Protein AF-A0AAN7NPH5-F1 (afdb_monomer_lite)

Sequence (105 aa):
MTSYDSCTISLRVQRRATKLVNGLEHKSYKKRLRELGLFSLEKRRPRGDLIALYNYLKGGCSEVGVGLFSQVTSDRMRGNGLKLRQGRFRLDIRKNFFTERVVRH

Structure (mmCIF, N/CA/C/O backbone):
data_AF-A0AAN7NPH5-F1
#
_entry.id   AF-A0AAN7NPH5-F1
#
loop_
_atom_site.group_PDB
_atom_site.id
_atom_site.type_symbol
_atom_site.label_atom_id
_atom_site.label_alt_id
_atom_site.label_comp_id
_atom_site.label_asym_id
_atom_site.label_entity_id
_atom_site.label_seq_id
_atom_site.pdbx_PDB_ins_code
_atom_site.Cartn_x
_atom_site.Cartn_y
_atom_site.Cartn_z
_atom_site.occupancy
_atom_site.B_iso_or_equiv
_atom_site.auth_seq_id
_atom_site.auth_comp_id
_atom_site.auth_asym_id
_atom_site.auth_atom_id
_atom_site.pdbx_PDB_model_num
ATOM 1 N N . MET A 1 1 ? 0.015 13.213 -11.016 1.00 38.47 1 MET A N 1
ATOM 2 C CA . MET A 1 1 ? -0.469 12.702 -9.710 1.00 38.47 1 MET A CA 1
ATOM 3 C C . MET A 1 1 ? 0.684 11.989 -9.027 1.00 38.47 1 MET A C 1
ATOM 5 O O . MET A 1 1 ? 1.203 11.037 -9.598 1.00 38.47 1 MET A O 1
ATOM 9 N N . THR A 1 2 ? 1.172 12.475 -7.884 1.00 37.84 2 THR A N 1
ATOM 10 C CA . THR A 1 2 ? 2.345 11.851 -7.256 1.00 37.84 2 THR A CA 1
ATOM 11 C C . THR A 1 2 ? 1.938 10.568 -6.528 1.00 37.84 2 THR A C 1
ATOM 13 O O . THR A 1 2 ? 0.841 10.452 -5.983 1.00 37.84 2 THR A O 1
ATOM 16 N N . SER A 1 3 ? 2.812 9.560 -6.515 1.00 41.75 3 SER A N 1
ATOM 17 C CA . SER A 1 3 ? 2.519 8.258 -5.894 1.00 41.75 3 SER A CA 1
ATOM 18 C C . SER A 1 3 ? 2.329 8.336 -4.360 1.00 41.75 3 SER A C 1
ATOM 20 O O . SER A 1 3 ? 1.694 7.450 -3.780 1.00 41.75 3 SER A O 1
ATOM 22 N N . TYR A 1 4 ? 2.781 9.417 -3.705 1.00 42.75 4 TYR A N 1
ATOM 23 C CA . TYR A 1 4 ? 2.487 9.693 -2.291 1.00 42.75 4 TYR A CA 1
ATOM 24 C C . TYR A 1 4 ? 1.006 10.031 -2.046 1.00 42.75 4 TYR A C 1
ATOM 26 O O . TYR A 1 4 ? 0.451 9.615 -1.023 1.00 42.75 4 TYR A O 1
ATOM 34 N N . ASP A 1 5 ? 0.339 10.696 -2.993 1.00 44.72 5 ASP A N 1
ATOM 35 C CA . ASP A 1 5 ? -1.066 11.094 -2.857 1.00 44.72 5 ASP A CA 1
ATOM 36 C C . ASP A 1 5 ? -1.982 9.865 -2.874 1.00 44.72 5 ASP A C 1
ATOM 38 O O . ASP A 1 5 ? -2.827 9.693 -2.001 1.00 44.72 5 ASP A O 1
ATOM 42 N N . SER A 1 6 ? -1.741 8.909 -3.776 1.00 53.88 6 SER A N 1
ATOM 43 C CA . SER A 1 6 ? -2.540 7.669 -3.833 1.00 53.88 6 SER A CA 1
ATOM 44 C C . SER A 1 6 ? -2.423 6.821 -2.555 1.00 53.88 6 SER A C 1
ATOM 46 O O . SER A 1 6 ? -3.403 6.247 -2.070 1.00 53.88 6 SER A O 1
ATOM 48 N N . CYS A 1 7 ? -1.226 6.769 -1.963 1.00 52.50 7 CYS A N 1
ATOM 49 C CA . CYS A 1 7 ? -0.923 5.989 -0.762 1.00 52.50 7 CYS A CA 1
ATOM 50 C C . CYS A 1 7 ? -1.604 6.551 0.502 1.00 52.50 7 CYS A C 1
ATOM 52 O O . CYS A 1 7 ? -2.117 5.791 1.336 1.00 52.50 7 CYS A O 1
ATOM 54 N N . THR A 1 8 ? -1.629 7.880 0.631 1.00 58.47 8 THR A N 1
ATOM 55 C CA . THR A 1 8 ? -2.258 8.589 1.755 1.00 58.47 8 THR A CA 1
ATOM 56 C C . THR A 1 8 ? -3.780 8.629 1.627 1.00 58.47 8 THR A C 1
ATOM 58 O O . THR A 1 8 ? -4.477 8.429 2.629 1.00 58.47 8 THR A O 1
ATOM 61 N N . ILE A 1 9 ? -4.304 8.783 0.405 1.00 62.28 9 ILE A N 1
ATOM 62 C CA . ILE A 1 9 ? -5.741 8.735 0.112 1.00 62.28 9 ILE A CA 1
ATOM 63 C C . ILE A 1 9 ? -6.314 7.370 0.504 1.00 62.28 9 ILE A C 1
ATOM 65 O O . ILE A 1 9 ? -7.267 7.314 1.278 1.00 62.28 9 ILE A O 1
ATOM 69 N N . SER A 1 10 ? -5.690 6.264 0.086 1.00 72.94 10 SER A N 1
ATOM 70 C CA . SER A 1 10 ? -6.186 4.914 0.398 1.00 72.94 10 SER A CA 1
ATOM 71 C C . SER A 1 10 ? -6.242 4.621 1.910 1.00 72.94 10 SER A C 1
ATOM 73 O O . SER A 1 10 ? -7.248 4.113 2.410 1.00 72.94 10 SER A O 1
ATOM 75 N N . LEU A 1 11 ? -5.213 5.020 2.675 1.00 80.50 11 LEU A N 1
ATOM 76 C CA . LEU A 1 11 ? -5.201 4.892 4.143 1.00 80.50 11 LEU A CA 1
ATOM 77 C C . LEU A 1 11 ? -6.312 5.705 4.809 1.00 80.50 11 LEU A C 1
ATOM 79 O O . LEU A 1 11 ? -6.983 5.218 5.723 1.00 80.50 11 LEU A O 1
ATOM 83 N N . ARG A 1 12 ? -6.488 6.956 4.377 1.00 84.50 12 ARG A N 1
ATOM 84 C CA . ARG A 1 12 ? -7.483 7.871 4.942 1.00 84.50 12 ARG A CA 1
ATOM 85 C C . ARG A 1 12 ? -8.900 7.397 4.628 1.00 84.50 12 ARG A C 1
ATOM 87 O O . ARG A 1 12 ? -9.742 7.397 5.524 1.00 84.50 12 ARG A O 1
ATOM 94 N N . VAL A 1 13 ? -9.137 6.942 3.398 1.00 87.12 13 VAL A N 1
ATOM 95 C CA . VAL A 1 13 ? -10.417 6.381 2.951 1.00 87.12 13 VAL A CA 1
ATOM 96 C C . VAL A 1 13 ? -10.747 5.114 3.734 1.00 87.12 13 VAL A C 1
ATOM 98 O O . VAL A 1 13 ? -11.816 5.047 4.334 1.00 87.12 13 VAL A O 1
ATOM 101 N N . GLN A 1 14 ? -9.818 4.157 3.847 1.00 88.88 14 GLN A N 1
ATOM 102 C CA . GLN A 1 14 ? -10.070 2.923 4.598 1.00 88.88 14 GLN A CA 1
ATOM 103 C C . GLN A 1 14 ? -10.356 3.202 6.081 1.00 88.88 14 GLN A C 1
ATOM 105 O O . GLN A 1 14 ? -11.282 2.632 6.660 1.00 88.88 14 GLN A O 1
ATOM 110 N N . ARG A 1 15 ? -9.594 4.102 6.715 1.00 89.38 15 ARG A N 1
ATOM 111 C CA . ARG A 1 15 ? -9.807 4.481 8.122 1.00 89.38 15 ARG A CA 1
ATOM 112 C C . ARG A 1 15 ? -11.149 5.161 8.365 1.00 89.38 15 ARG A C 1
ATOM 114 O O . ARG A 1 15 ? -11.726 4.932 9.426 1.00 89.38 15 ARG A O 1
ATOM 121 N N . ARG A 1 16 ? -11.611 5.993 7.428 1.00 90.12 16 ARG A N 1
ATOM 122 C CA . ARG A 1 16 ? -12.923 6.652 7.489 1.00 90.12 16 ARG A CA 1
ATOM 123 C C . ARG A 1 16 ? -14.049 5.649 7.266 1.00 90.12 16 ARG A C 1
ATOM 125 O O . ARG A 1 16 ? -14.901 5.532 8.133 1.00 90.12 16 ARG A O 1
ATOM 132 N N . ALA A 1 17 ? -13.988 4.859 6.195 1.00 89.81 17 ALA A N 1
ATOM 133 C CA . ALA A 1 17 ? -15.005 3.858 5.874 1.00 89.81 17 ALA A CA 1
ATOM 134 C C . ALA A 1 17 ? -15.204 2.854 7.021 1.00 89.81 17 ALA A C 1
ATOM 136 O O . ALA A 1 17 ? -16.316 2.642 7.482 1.00 89.81 17 ALA A O 1
ATOM 137 N N . THR A 1 18 ? -14.110 2.318 7.573 1.00 92.50 18 THR A N 1
ATOM 138 C CA . THR A 1 18 ? -14.175 1.395 8.723 1.00 92.50 18 THR A CA 1
ATOM 139 C C . THR A 1 18 ? -14.616 2.059 10.028 1.00 92.50 18 THR A C 1
ATOM 141 O O . THR A 1 18 ? -14.908 1.351 10.983 1.00 92.50 18 THR A O 1
ATOM 144 N N . LYS A 1 19 ? -14.601 3.397 10.127 1.00 92.38 19 LYS A N 1
ATOM 145 C CA . LYS A 1 19 ? -15.104 4.120 11.307 1.00 92.38 19 LYS A CA 1
ATOM 146 C C . LYS A 1 19 ? -16.623 4.272 11.261 1.00 92.38 19 LYS A C 1
ATOM 148 O O . LYS A 1 19 ? -17.226 4.290 12.315 1.00 92.38 19 LYS A O 1
ATOM 153 N N . LEU A 1 20 ? -17.206 4.357 10.066 1.00 91.94 20 LEU A N 1
ATOM 154 C CA . LEU A 1 20 ? -18.646 4.552 9.858 1.00 91.94 20 LEU A CA 1
ATOM 155 C C . LEU A 1 20 ? -19.478 3.278 10.064 1.00 91.94 20 LEU A C 1
ATOM 157 O O . LEU A 1 20 ? -20.697 3.323 9.970 1.00 91.94 20 LEU A O 1
ATOM 161 N N . VAL A 1 21 ? -18.839 2.133 10.304 1.00 91.12 21 VAL A N 1
ATOM 162 C CA . VAL A 1 21 ? -19.556 0.893 10.602 1.00 91.12 21 VAL A CA 1
ATOM 163 C C . VAL A 1 21 ? -20.035 0.942 12.054 1.00 91.12 21 VAL A C 1
ATOM 165 O O . VAL A 1 21 ? -19.216 1.047 12.973 1.00 91.12 21 VAL A O 1
ATOM 168 N N . ASN A 1 22 ? -21.350 0.838 12.250 1.00 90.62 22 ASN A N 1
ATOM 169 C CA . ASN A 1 22 ? -21.987 0.864 13.568 1.00 90.62 22 ASN A CA 1
ATOM 170 C C . ASN A 1 22 ? -21.324 -0.138 14.531 1.00 90.62 22 ASN A C 1
ATOM 172 O O . ASN A 1 22 ? -21.034 -1.278 14.170 1.00 90.62 22 ASN A O 1
ATOM 176 N N . GLY A 1 23 ? -21.049 0.299 15.764 1.00 89.25 23 GLY A N 1
ATOM 177 C CA . GLY A 1 23 ? -20.391 -0.521 16.792 1.00 89.25 23 GLY A CA 1
ATOM 178 C C . GLY A 1 23 ? -18.860 -0.618 16.679 1.00 89.25 23 GLY A C 1
ATOM 179 O O . GLY A 1 23 ? -18.217 -1.204 17.556 1.00 89.25 23 GLY A O 1
ATOM 180 N N . LEU A 1 24 ? -18.248 -0.026 15.645 1.00 91.50 24 LEU A N 1
ATOM 181 C CA . LEU A 1 24 ? -16.791 -0.016 15.436 1.00 91.50 24 LEU A CA 1
ATOM 182 C C . LEU A 1 24 ? -16.131 1.354 15.662 1.00 91.50 24 LEU A C 1
ATOM 184 O O . LEU A 1 24 ? -14.901 1.437 15.687 1.00 91.50 24 LEU A O 1
ATOM 188 N N . GLU A 1 25 ? -16.914 2.412 15.868 1.00 89.25 25 GLU A N 1
ATOM 189 C CA . GLU A 1 25 ? -16.470 3.815 15.912 1.00 89.25 25 GLU A CA 1
ATOM 190 C C . GLU A 1 25 ? -15.316 4.087 16.888 1.00 89.25 25 GLU A C 1
ATOM 192 O O . GLU A 1 25 ? -14.336 4.753 16.533 1.00 89.25 25 GLU A O 1
ATOM 197 N N . HIS A 1 26 ? -15.415 3.534 18.100 1.00 90.94 26 HIS A N 1
ATOM 198 C CA . HIS A 1 26 ? -14.453 3.736 19.189 1.00 90.94 26 HIS A CA 1
ATOM 199 C C . HIS A 1 26 ? -13.310 2.715 19.193 1.00 90.94 26 HIS A C 1
ATOM 201 O O . HIS A 1 26 ? -12.388 2.801 20.004 1.00 90.94 26 HIS A O 1
ATOM 207 N N . LYS A 1 27 ? -13.332 1.729 18.289 1.00 92.69 27 LYS A N 1
ATOM 208 C CA . LYS A 1 27 ? -12.308 0.684 18.250 1.00 92.69 27 LYS A CA 1
ATOM 209 C C . LYS A 1 27 ? -11.059 1.174 17.523 1.00 92.69 27 LYS A C 1
ATOM 211 O O . LYS A 1 27 ? -11.104 1.916 16.532 1.00 92.69 27 LYS A O 1
ATOM 216 N N . SER A 1 28 ? -9.905 0.688 17.979 1.00 92.38 28 SER A N 1
ATOM 217 C CA . SER A 1 28 ? -8.641 0.932 17.289 1.00 92.38 28 SER A CA 1
ATOM 218 C C . SER A 1 28 ? -8.707 0.405 15.852 1.00 92.38 28 SER A C 1
ATOM 220 O O . SER A 1 28 ? -9.367 -0.592 15.559 1.00 92.38 28 SER A O 1
AT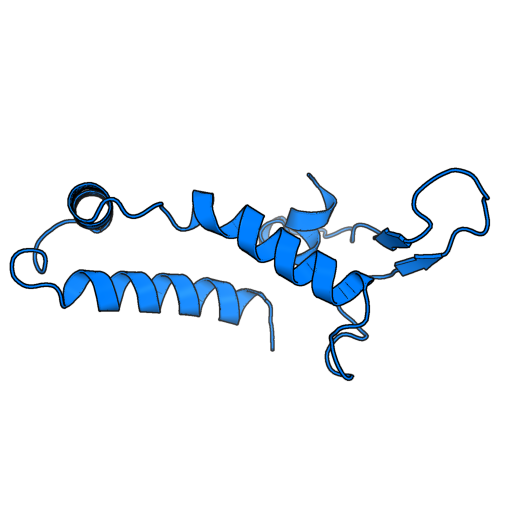OM 222 N N . TYR A 1 29 ? -8.002 1.066 14.935 1.00 89.19 29 TYR A N 1
ATOM 223 C CA . TYR A 1 29 ? -8.024 0.702 13.517 1.00 89.19 29 TYR A CA 1
ATOM 224 C C . TYR A 1 29 ? -7.660 -0.772 13.265 1.00 89.19 29 TYR A C 1
ATOM 226 O O . TYR A 1 29 ? -8.313 -1.445 12.473 1.00 89.19 29 TYR A O 1
ATOM 234 N N . LYS A 1 30 ? -6.662 -1.301 13.989 1.00 90.12 30 LYS A N 1
ATOM 235 C CA . LYS A 1 30 ? -6.273 -2.718 13.903 1.00 90.12 30 LYS A CA 1
ATOM 236 C C . LYS A 1 30 ? -7.401 -3.654 14.357 1.00 90.12 30 LYS A C 1
ATOM 238 O O . LYS A 1 30 ? -7.636 -4.665 13.703 1.00 90.12 30 LYS A O 1
ATOM 243 N N . LYS A 1 31 ? -8.115 -3.311 15.438 1.00 92.69 31 LYS A N 1
ATOM 244 C CA . LYS A 1 31 ? -9.242 -4.111 15.945 1.00 92.69 31 LYS A CA 1
ATOM 245 C C . LYS A 1 31 ? -10.417 -4.100 14.966 1.00 92.69 31 LYS A C 1
ATOM 247 O O . LYS A 1 31 ? -10.955 -5.161 14.675 1.00 92.69 31 LYS A O 1
ATOM 252 N N . ARG A 1 32 ? -10.720 -2.941 14.367 1.00 93.75 32 ARG A N 1
ATOM 253 C CA . ARG A 1 32 ? -11.723 -2.820 13.295 1.00 93.75 32 ARG A CA 1
ATOM 254 C C . ARG A 1 32 ? -11.401 -3.699 12.091 1.00 93.75 32 ARG A C 1
ATOM 256 O O . ARG A 1 32 ? -12.274 -4.396 11.596 1.00 93.75 32 ARG A O 1
ATOM 263 N N . LEU A 1 33 ? -10.147 -3.696 11.634 1.00 92.06 33 LEU A N 1
ATOM 264 C CA . LEU A 1 33 ? -9.723 -4.553 10.524 1.00 92.06 33 LEU A CA 1
ATOM 265 C C . LEU A 1 33 ? -9.911 -6.041 10.840 1.00 92.06 33 LEU A C 1
ATOM 267 O O . LEU A 1 33 ? -10.370 -6.780 9.977 1.00 92.06 33 LEU A O 1
ATOM 271 N N . ARG A 1 34 ? -9.589 -6.470 12.068 1.00 92.38 34 ARG A N 1
ATOM 272 C CA . ARG A 1 34 ? -9.753 -7.867 12.494 1.00 92.38 34 ARG A CA 1
ATOM 273 C C . ARG A 1 34 ? -11.221 -8.285 12.537 1.00 92.38 34 ARG A C 1
ATOM 275 O O . ARG A 1 34 ? -11.546 -9.351 12.036 1.00 92.38 34 ARG A O 1
ATOM 282 N N . GLU A 1 35 ? -12.085 -7.454 13.113 1.00 93.00 35 GLU A N 1
ATOM 283 C CA . GLU A 1 35 ? -13.521 -7.746 13.217 1.00 93.00 35 GLU A CA 1
ATOM 284 C C . GLU A 1 35 ? -14.225 -7.733 11.854 1.00 93.00 35 GLU A C 1
ATOM 286 O O . GLU A 1 35 ? -15.115 -8.539 11.625 1.00 93.00 35 GLU A O 1
ATOM 291 N N . LEU A 1 36 ? -13.779 -6.884 10.923 1.00 91.25 36 LEU A N 1
ATOM 292 C CA . LEU A 1 36 ? -14.299 -6.848 9.552 1.00 91.25 36 LEU A CA 1
ATOM 293 C C . LEU A 1 36 ? -13.659 -7.894 8.617 1.00 91.25 36 LEU A C 1
ATOM 295 O O . LEU A 1 36 ? -13.963 -7.900 7.428 1.00 91.25 36 LEU A O 1
ATOM 299 N N . GLY A 1 37 ? -12.717 -8.720 9.091 1.00 91.56 37 GLY A N 1
ATOM 300 C CA . GLY A 1 37 ? -11.983 -9.666 8.234 1.00 91.56 37 GLY A CA 1
ATOM 301 C C . GLY A 1 37 ? -11.152 -8.989 7.131 1.00 91.56 37 GLY A C 1
ATOM 302 O O . GLY A 1 37 ? -10.842 -9.583 6.100 1.00 91.56 37 GLY A O 1
ATOM 303 N N . LEU A 1 38 ? -10.794 -7.718 7.317 1.00 89.44 38 LEU A N 1
ATOM 304 C CA . LEU A 1 38 ? -10.146 -6.880 6.318 1.00 89.44 38 LEU A CA 1
ATOM 305 C C . LEU A 1 38 ? -8.619 -6.945 6.443 1.00 89.44 38 LEU A C 1
ATOM 307 O O . LEU A 1 38 ? -8.043 -6.640 7.485 1.00 89.44 38 LEU A O 1
ATOM 311 N N . PHE A 1 39 ? -7.926 -7.207 5.331 1.00 86.75 39 PHE A N 1
ATOM 312 C CA . PHE A 1 39 ? -6.462 -7.111 5.287 1.00 86.75 39 PHE A CA 1
ATOM 313 C C . PHE A 1 39 ? -5.960 -5.692 5.579 1.00 86.75 39 PHE A C 1
ATOM 315 O O . PHE A 1 39 ? -6.578 -4.706 5.160 1.00 86.75 39 PHE A O 1
ATOM 322 N N . SER A 1 40 ? -4.797 -5.583 6.222 1.00 85.50 40 SER A N 1
ATOM 323 C CA . SER A 1 40 ? -4.090 -4.308 6.331 1.00 85.50 40 SER A CA 1
ATOM 324 C C . SER A 1 40 ? -3.673 -3.801 4.950 1.00 85.50 40 SER A C 1
ATOM 326 O O . SER A 1 40 ? -3.509 -4.571 3.998 1.00 85.50 40 SER A O 1
ATOM 328 N N . LEU A 1 41 ? -3.480 -2.489 4.835 1.00 81.94 41 LEU A N 1
ATOM 329 C CA . LEU A 1 41 ? -3.006 -1.895 3.587 1.00 81.94 41 LEU A CA 1
ATOM 330 C C . LEU A 1 41 ? -1.629 -2.406 3.183 1.00 81.94 41 LEU A C 1
ATOM 332 O O . LEU A 1 41 ? -1.410 -2.629 2.002 1.00 81.94 41 LEU A O 1
ATOM 336 N N . GLU A 1 42 ? -0.743 -2.671 4.138 1.00 82.06 42 GLU A N 1
ATOM 337 C CA . GLU A 1 42 ? 0.566 -3.284 3.877 1.00 82.06 42 GLU A CA 1
ATOM 338 C C . GLU A 1 42 ? 0.449 -4.612 3.126 1.00 82.06 42 GLU A C 1
ATOM 340 O O . GLU A 1 42 ? 1.227 -4.854 2.214 1.00 82.06 42 GLU A O 1
ATOM 345 N N . LYS A 1 43 ? -0.565 -5.432 3.432 1.00 83.69 43 LYS A N 1
ATOM 346 C CA . LYS A 1 43 ? -0.796 -6.704 2.734 1.00 83.69 43 LYS A CA 1
ATOM 347 C C . LYS A 1 43 ? -1.470 -6.536 1.370 1.00 83.69 43 LYS A C 1
ATOM 349 O O . LYS A 1 43 ? -1.212 -7.317 0.463 1.00 83.69 43 LYS A O 1
ATOM 354 N N . ARG A 1 44 ? -2.341 -5.533 1.202 1.00 83.50 44 ARG A N 1
ATOM 355 C CA . ARG A 1 44 ? -3.046 -5.289 -0.077 1.00 83.50 44 ARG A CA 1
ATOM 356 C C . ARG A 1 44 ? -2.194 -4.546 -1.102 1.00 83.50 44 ARG A C 1
ATOM 358 O O . ARG A 1 44 ? -2.393 -4.721 -2.301 1.00 83.50 44 ARG A O 1
ATOM 365 N N . ARG A 1 45 ? -1.280 -3.697 -0.630 1.00 81.31 45 ARG A N 1
ATOM 366 C CA . ARG A 1 45 ? -0.468 -2.800 -1.459 1.00 81.31 45 ARG A CA 1
ATOM 367 C C . ARG A 1 45 ? 0.372 -3.531 -2.504 1.00 81.31 45 ARG A C 1
ATOM 369 O O . ARG A 1 45 ? 0.221 -3.153 -3.656 1.00 81.31 45 ARG A O 1
ATOM 376 N N . PRO A 1 46 ? 1.142 -4.588 -2.178 1.00 82.12 46 PRO A N 1
ATOM 377 C CA . PRO A 1 46 ? 1.951 -5.291 -3.173 1.00 82.12 46 PRO A CA 1
ATOM 378 C C . PRO A 1 46 ? 1.124 -5.779 -4.362 1.00 82.12 46 PRO A C 1
ATOM 380 O O . PRO A 1 46 ? 1.521 -5.606 -5.506 1.00 82.12 46 PRO A O 1
ATOM 383 N N . ARG A 1 47 ? -0.082 -6.304 -4.110 1.00 84.69 47 ARG A N 1
ATOM 384 C CA . ARG A 1 47 ? -0.989 -6.736 -5.179 1.00 84.69 47 ARG A CA 1
ATOM 385 C C . ARG A 1 47 ? -1.447 -5.569 -6.057 1.00 84.69 47 ARG A C 1
ATOM 387 O O . ARG A 1 47 ? -1.446 -5.699 -7.274 1.00 84.69 47 ARG A O 1
ATOM 394 N N . GLY A 1 48 ? -1.842 -4.446 -5.454 1.00 83.25 48 GLY A N 1
ATOM 395 C CA . GLY A 1 48 ? -2.230 -3.245 -6.202 1.00 83.25 48 GLY A CA 1
ATOM 396 C C . GLY A 1 48 ? -1.070 -2.659 -7.007 1.00 83.25 48 GLY A C 1
ATOM 397 O O . GLY A 1 48 ? -1.254 -2.275 -8.159 1.00 83.25 48 GLY A O 1
ATOM 398 N N . ASP A 1 49 ? 0.127 -2.668 -6.422 1.00 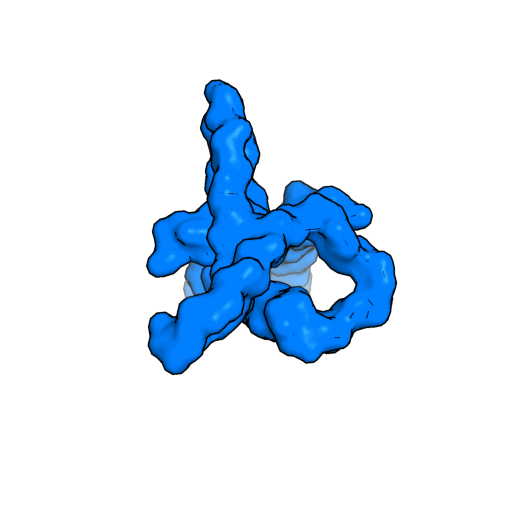81.75 49 ASP A N 1
ATOM 399 C CA . ASP A 1 49 ? 1.347 -2.221 -7.076 1.00 81.75 49 ASP A CA 1
ATOM 400 C C . ASP A 1 49 ? 1.655 -3.126 -8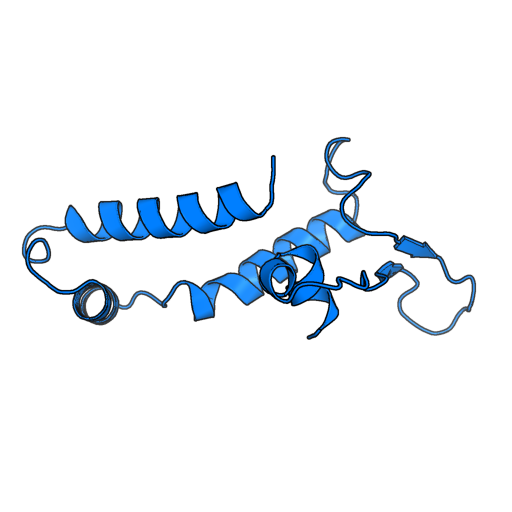.302 1.00 81.75 49 ASP A C 1
ATOM 402 O O . ASP A 1 49 ? 1.875 -2.641 -9.410 1.00 81.75 49 ASP A O 1
ATOM 406 N N . LEU A 1 50 ? 1.557 -4.451 -8.171 1.00 81.12 50 LEU A N 1
ATOM 407 C CA . LEU A 1 50 ? 1.760 -5.374 -9.297 1.00 81.12 50 LEU A CA 1
ATOM 408 C C . LEU A 1 50 ? 0.727 -5.200 -10.424 1.00 81.12 50 LEU A C 1
ATOM 410 O O . LEU A 1 50 ? 1.091 -5.259 -11.596 1.00 81.12 50 LEU A O 1
ATOM 414 N N . ILE A 1 51 ? -0.546 -4.948 -10.097 1.00 83.19 51 ILE A N 1
ATOM 415 C CA . ILE A 1 51 ? -1.590 -4.680 -11.103 1.00 83.19 51 ILE A CA 1
ATOM 416 C C . ILE A 1 51 ? -1.289 -3.379 -11.854 1.00 83.19 51 ILE A C 1
ATOM 418 O O . ILE A 1 51 ? -1.355 -3.340 -13.082 1.00 83.19 51 ILE A O 1
ATOM 422 N N . ALA A 1 52 ? -0.914 -2.321 -11.129 1.00 78.62 52 ALA A N 1
ATOM 423 C CA . ALA A 1 52 ? -0.532 -1.051 -11.735 1.00 78.62 52 ALA A CA 1
ATOM 424 C C . ALA A 1 52 ? 0.699 -1.205 -12.645 1.00 78.62 52 ALA A C 1
ATOM 426 O O . ALA A 1 52 ? 0.729 -0.636 -13.737 1.00 78.62 52 ALA A O 1
ATOM 427 N N . LEU A 1 53 ? 1.680 -2.018 -12.239 1.00 78.31 53 LEU A N 1
ATOM 428 C CA . LEU A 1 53 ? 2.840 -2.336 -13.068 1.00 78.31 53 LEU A CA 1
ATOM 429 C C . LEU A 1 53 ? 2.451 -3.104 -14.333 1.00 78.31 53 LEU A C 1
ATOM 431 O O . LEU A 1 53 ? 2.931 -2.784 -15.416 1.00 78.31 53 LEU A O 1
ATOM 435 N N . TYR A 1 54 ? 1.605 -4.124 -14.205 1.00 77.94 54 TYR A N 1
ATOM 436 C CA . TYR A 1 54 ? 1.153 -4.915 -15.345 1.00 77.94 54 TYR A CA 1
ATOM 437 C C . TYR A 1 54 ? 0.449 -4.033 -16.382 1.00 77.94 54 TYR A C 1
ATOM 439 O O . TYR A 1 54 ? 0.781 -4.091 -17.565 1.00 77.94 54 TYR A O 1
ATOM 447 N N . ASN A 1 55 ? -0.445 -3.152 -15.926 1.00 76.94 55 ASN A N 1
ATOM 448 C CA . ASN A 1 55 ? -1.131 -2.188 -16.784 1.00 76.94 55 ASN A CA 1
ATOM 449 C C . ASN A 1 55 ? -0.150 -1.222 -17.468 1.00 76.94 55 ASN A C 1
ATOM 451 O O . ASN A 1 55 ? -0.323 -0.915 -18.646 1.00 76.94 55 ASN A O 1
ATOM 455 N N . TYR A 1 56 ? 0.896 -0.785 -16.755 1.00 72.12 56 TYR A N 1
ATOM 456 C CA . TYR A 1 56 ? 1.966 0.046 -17.312 1.00 72.12 56 TYR A CA 1
ATOM 457 C C . TYR A 1 56 ? 2.752 -0.687 -18.408 1.00 72.12 56 TYR A C 1
ATOM 459 O O . TYR A 1 56 ? 2.900 -0.178 -19.514 1.00 72.12 56 TYR A O 1
ATOM 467 N N . LEU A 1 57 ? 3.213 -1.908 -18.129 1.00 73.06 57 LEU A N 1
ATOM 468 C CA . LEU A 1 57 ? 4.030 -2.699 -19.054 1.00 73.06 57 LEU A CA 1
ATOM 469 C C . LEU A 1 57 ? 3.263 -3.164 -20.294 1.00 73.06 57 LEU A C 1
ATOM 471 O O . LEU A 1 57 ? 3.855 -3.325 -21.357 1.00 73.06 57 LEU A O 1
ATOM 475 N N . LYS A 1 58 ? 1.960 -3.416 -20.161 1.00 73.75 58 LYS A N 1
ATOM 476 C CA . LYS A 1 58 ? 1.106 -3.864 -21.266 1.00 73.75 58 LYS A CA 1
ATOM 477 C C . LYS A 1 58 ? 0.477 -2.720 -22.063 1.00 73.75 58 LYS A C 1
ATOM 479 O O . LYS A 1 58 ? -0.282 -3.000 -22.981 1.00 73.75 58 LYS A O 1
ATOM 484 N N . GLY A 1 59 ? 0.806 -1.462 -21.755 1.00 65.06 59 GLY A N 1
ATOM 485 C CA . GLY A 1 59 ? 0.338 -0.304 -22.522 1.00 65.06 59 GLY A CA 1
ATOM 486 C C . GLY A 1 59 ? -1.132 0.061 -22.289 1.00 65.06 59 GLY A C 1
ATOM 487 O O . GLY A 1 59 ? -1.700 0.821 -23.061 1.00 65.06 59 GLY A O 1
ATOM 488 N N . GLY A 1 60 ? -1.759 -0.430 -21.215 1.00 59.69 60 GLY A N 1
ATOM 489 C CA . GLY A 1 60 ? -3.156 -0.124 -20.874 1.00 59.69 60 GLY A CA 1
ATOM 490 C C . GLY A 1 60 ? -3.374 1.276 -20.282 1.00 59.69 60 GLY A C 1
ATOM 491 O O . GLY A 1 60 ? -4.439 1.546 -19.735 1.00 59.69 60 GLY A O 1
ATOM 492 N N . CYS A 1 61 ? -2.366 2.151 -20.324 1.00 53.59 61 CYS A N 1
ATOM 493 C CA . CYS A 1 61 ? -2.432 3.512 -19.808 1.00 53.59 61 CYS A CA 1
ATOM 494 C C . CYS A 1 61 ? -2.279 4.483 -20.980 1.00 53.59 61 CYS A C 1
ATOM 496 O O . CYS A 1 61 ? -1.174 4.691 -21.476 1.00 53.59 61 CYS A O 1
ATOM 498 N N . SER A 1 62 ? -3.395 5.062 -21.421 1.00 54.81 62 SER A N 1
ATOM 499 C CA . SER A 1 62 ? -3.404 6.174 -22.366 1.00 54.81 62 SER A CA 1
ATOM 500 C C . SER A 1 62 ? -2.653 7.360 -21.745 1.00 54.81 62 SER A C 1
ATOM 502 O O . SER A 1 62 ? -3.125 7.983 -20.797 1.00 54.81 62 SER A O 1
ATOM 504 N N . GLU A 1 63 ? -1.442 7.608 -22.243 1.00 51.31 63 GLU A N 1
ATOM 505 C CA . GLU A 1 63 ? -0.702 8.884 -22.238 1.00 51.31 63 GLU A CA 1
ATOM 506 C C . GLU A 1 63 ? -0.237 9.505 -20.899 1.00 51.31 63 GLU A C 1
ATOM 508 O O . GLU A 1 63 ? 0.688 10.312 -20.911 1.00 51.31 63 GLU A O 1
ATOM 513 N N . VAL A 1 64 ? -0.732 9.107 -19.721 1.00 49.31 64 VAL A N 1
ATOM 514 C CA . VAL A 1 64 ? -0.359 9.779 -18.444 1.00 49.31 64 VAL A CA 1
ATOM 515 C C . VAL A 1 64 ? 0.917 9.200 -17.786 1.00 49.31 64 VAL A C 1
ATOM 517 O O . VAL A 1 64 ? 1.448 9.750 -16.819 1.00 49.31 64 VAL A O 1
ATOM 520 N N . GLY A 1 65 ? 1.445 8.083 -18.296 1.00 51.16 65 GLY A N 1
ATOM 521 C CA . GLY A 1 65 ? 2.473 7.274 -17.623 1.00 51.16 65 GLY A CA 1
ATOM 522 C C . GLY A 1 65 ? 3.935 7.500 -18.031 1.00 51.16 65 GLY A C 1
ATOM 523 O O . GLY A 1 65 ? 4.808 6.862 -17.450 1.00 51.16 65 GLY A O 1
ATOM 524 N N . VAL A 1 66 ? 4.231 8.379 -18.992 1.00 48.62 66 VAL A N 1
ATOM 525 C CA . VAL A 1 66 ? 5.511 8.398 -19.744 1.00 48.62 66 VAL A CA 1
ATOM 526 C C . VAL A 1 66 ? 6.775 8.699 -18.897 1.00 48.62 66 VAL 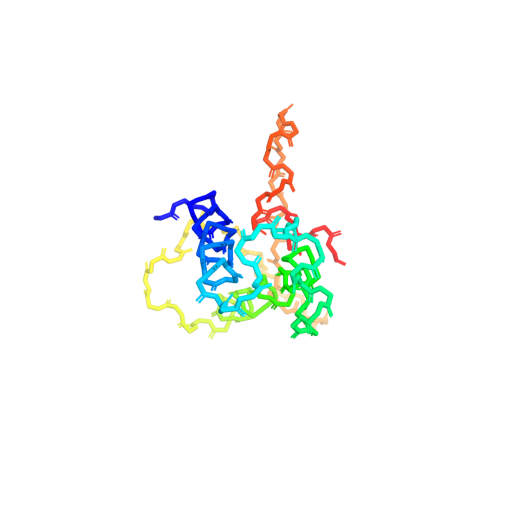A C 1
ATOM 528 O O . VAL A 1 66 ? 7.891 8.560 -19.381 1.00 48.62 66 VAL A O 1
ATOM 531 N N . GLY A 1 67 ? 6.658 9.037 -17.606 1.00 58.56 67 GLY A N 1
ATOM 532 C CA . GLY A 1 67 ? 7.802 9.426 -16.760 1.00 58.56 67 GLY A CA 1
ATOM 533 C C . GLY A 1 67 ? 8.068 8.593 -15.499 1.00 58.56 67 GLY A C 1
ATOM 534 O O . GLY A 1 67 ? 8.953 8.960 -14.728 1.00 58.56 67 GLY A O 1
ATOM 535 N N . LEU A 1 68 ? 7.307 7.527 -15.218 1.00 61.91 68 LEU A N 1
ATOM 536 C CA . LEU A 1 68 ? 7.413 6.809 -13.930 1.00 61.91 68 LEU A CA 1
ATOM 537 C C . LEU A 1 68 ? 8.525 5.754 -13.892 1.00 61.91 68 LEU A C 1
ATOM 539 O O . LEU A 1 68 ? 9.139 5.562 -12.841 1.00 61.91 68 LEU A O 1
ATOM 543 N N . PHE A 1 69 ? 8.811 5.096 -15.015 1.00 61.66 69 PHE A N 1
ATOM 544 C CA . PHE A 1 69 ? 9.883 4.109 -15.109 1.00 61.66 69 PHE A CA 1
ATOM 545 C C . PHE A 1 69 ? 10.661 4.250 -16.414 1.00 61.66 69 PHE A C 1
ATOM 547 O O . PHE A 1 69 ? 10.068 4.410 -17.477 1.00 61.66 69 PHE A O 1
ATOM 554 N N . SER A 1 70 ? 11.985 4.080 -16.355 1.00 63.72 70 SER A N 1
ATOM 555 C CA . SER A 1 70 ? 12.772 3.844 -17.568 1.00 63.72 70 SER A CA 1
ATOM 556 C C . SER A 1 70 ? 12.652 2.372 -17.951 1.00 63.72 70 SER A C 1
ATOM 558 O O . SER A 1 70 ? 13.156 1.478 -17.262 1.00 63.72 70 SER A O 1
ATOM 560 N N . GLN A 1 71 ? 11.928 2.126 -19.037 1.00 64.62 71 GLN A N 1
ATOM 561 C CA . GLN A 1 71 ? 11.851 0.815 -19.656 1.00 64.62 71 GLN A CA 1
ATOM 562 C C . GLN A 1 71 ? 13.168 0.537 -20.380 1.00 64.62 71 GLN A C 1
ATOM 564 O O . GLN A 1 71 ? 13.637 1.340 -21.182 1.00 64.62 71 GLN A O 1
ATOM 569 N N . VAL A 1 72 ? 13.776 -0.606 -20.087 1.00 62.31 72 VAL A N 1
ATOM 570 C CA . VAL A 1 72 ? 14.878 -1.151 -20.875 1.00 62.31 72 VAL A CA 1
ATOM 571 C C . VAL A 1 72 ? 14.271 -2.177 -21.812 1.00 62.31 72 VAL A C 1
ATOM 573 O O . VAL A 1 72 ? 13.871 -3.256 -21.374 1.00 62.31 72 VAL A O 1
ATOM 576 N N . THR A 1 73 ? 14.203 -1.835 -23.092 1.00 59.22 73 THR A N 1
ATOM 577 C CA . THR A 1 73 ? 14.018 -2.797 -24.173 1.00 59.22 73 THR A CA 1
ATOM 578 C C . THR A 1 73 ? 15.386 -3.421 -24.440 1.00 59.22 73 THR A C 1
ATOM 580 O O . THR A 1 73 ? 16.315 -2.757 -24.891 1.00 59.22 73 THR A O 1
ATOM 583 N N . SER A 1 74 ? 15.578 -4.684 -24.058 1.00 61.12 74 SER A N 1
ATOM 584 C CA . SER A 1 74 ? 16.781 -5.419 -24.461 1.00 61.12 74 SER A CA 1
ATOM 585 C C . SER A 1 74 ? 16.431 -6.328 -25.623 1.00 61.12 74 SER A C 1
ATOM 587 O O . SER A 1 74 ? 15.586 -7.203 -25.456 1.00 61.12 74 SER A O 1
ATOM 589 N N . ASP A 1 75 ? 17.142 -6.194 -26.737 1.00 59.19 75 ASP A N 1
ATOM 590 C CA . ASP A 1 75 ? 16.966 -6.997 -27.960 1.00 59.19 75 ASP A CA 1
ATOM 591 C C . ASP A 1 75 ? 17.446 -8.462 -27.815 1.00 59.19 75 ASP A C 1
ATOM 593 O O . ASP A 1 75 ? 17.581 -9.220 -28.771 1.00 59.19 75 ASP A O 1
ATOM 597 N N . ARG A 1 76 ? 17.767 -8.894 -26.586 1.00 58.69 76 ARG A N 1
ATOM 598 C CA . ARG A 1 76 ? 18.246 -10.251 -26.308 1.00 58.69 76 ARG A CA 1
ATOM 599 C C . ARG A 1 76 ? 17.068 -11.218 -26.233 1.00 58.69 76 ARG A C 1
ATOM 601 O O . ARG A 1 76 ? 16.322 -11.230 -25.259 1.00 58.69 76 ARG A O 1
ATOM 608 N N . MET A 1 77 ? 16.993 -12.090 -27.234 1.00 53.12 77 MET A N 1
ATOM 609 C CA . MET A 1 77 ? 15.942 -13.077 -27.527 1.00 53.12 77 MET A CA 1
ATOM 610 C C . MET A 1 77 ? 15.673 -14.171 -26.466 1.00 53.12 77 MET A C 1
ATOM 612 O O . MET A 1 77 ? 15.032 -15.174 -26.769 1.00 53.12 77 MET A O 1
ATOM 616 N N . ARG A 1 78 ? 16.140 -14.042 -25.218 1.00 57.12 78 ARG A N 1
ATOM 617 C CA . ARG A 1 78 ? 15.845 -15.018 -24.154 1.00 57.12 78 ARG A CA 1
ATOM 618 C C . ARG A 1 78 ? 15.430 -14.321 -22.860 1.00 57.12 78 ARG A C 1
ATOM 620 O O . ARG A 1 78 ? 16.270 -13.847 -22.097 1.00 57.12 78 ARG A O 1
ATOM 627 N N . GLY A 1 79 ? 14.117 -14.287 -22.625 1.00 65.38 79 GLY A N 1
ATOM 628 C CA . GLY A 1 79 ? 13.471 -13.759 -21.419 1.00 65.38 79 GLY A CA 1
ATOM 629 C C . GLY A 1 79 ? 12.361 -12.744 -21.719 1.00 65.38 79 GLY A C 1
ATOM 630 O O . GLY A 1 79 ? 12.102 -12.411 -22.871 1.00 65.38 79 GLY A O 1
ATOM 631 N N . ASN A 1 80 ? 11.701 -12.235 -20.673 1.00 64.50 80 ASN A N 1
ATOM 632 C CA . ASN A 1 80 ? 10.763 -11.116 -20.803 1.00 64.50 80 ASN A CA 1
ATOM 633 C C . ASN A 1 80 ? 11.528 -9.844 -21.234 1.00 64.50 80 ASN A C 1
ATOM 635 O O . ASN A 1 80 ? 12.429 -9.401 -20.517 1.00 64.50 80 ASN A O 1
ATOM 639 N N . GLY A 1 81 ? 11.181 -9.267 -22.391 1.00 62.44 81 GLY A N 1
ATOM 640 C CA . GLY A 1 81 ? 11.880 -8.121 -23.002 1.00 62.44 81 GLY A CA 1
ATOM 641 C C . GLY A 1 81 ? 11.604 -6.762 -22.349 1.00 62.44 81 GLY A C 1
ATOM 642 O O . GLY A 1 81 ? 12.206 -5.761 -22.732 1.00 62.44 81 GLY A O 1
ATOM 643 N N . LEU A 1 82 ? 10.707 -6.718 -21.358 1.00 65.69 82 LEU A N 1
ATOM 644 C CA . LEU A 1 82 ? 10.327 -5.504 -20.640 1.00 65.69 82 LEU A CA 1
ATOM 645 C C . LEU A 1 82 ? 10.955 -5.533 -19.242 1.00 65.69 82 LEU A C 1
ATOM 647 O O . LEU A 1 82 ? 10.471 -6.231 -18.349 1.00 65.69 82 LEU A O 1
ATOM 651 N N . LYS A 1 83 ? 12.046 -4.785 -19.049 1.00 69.25 83 LYS A N 1
ATOM 652 C CA . LYS A 1 83 ? 12.686 -4.606 -17.736 1.00 69.25 83 LYS A CA 1
ATOM 653 C C . LYS A 1 83 ? 12.564 -3.156 -17.281 1.00 69.25 83 LYS A C 1
ATOM 655 O O . LYS A 1 83 ? 12.650 -2.243 -18.096 1.00 69.25 83 LYS A O 1
ATOM 660 N N . LEU A 1 84 ? 12.394 -2.941 -15.980 1.00 73.75 84 LEU A N 1
ATOM 661 C CA . LEU A 1 84 ? 12.419 -1.610 -15.367 1.00 73.75 84 LEU A CA 1
ATOM 662 C C . LEU A 1 84 ? 13.813 -1.334 -14.798 1.00 73.75 84 LEU A C 1
ATOM 664 O O . LEU A 1 84 ? 14.413 -2.235 -14.208 1.00 73.75 84 LEU A O 1
ATOM 668 N N . ARG A 1 85 ? 14.328 -0.102 -14.913 1.00 72.00 85 ARG A N 1
ATOM 669 C CA . ARG A 1 85 ? 15.493 0.304 -14.107 1.00 72.00 85 ARG A CA 1
ATOM 670 C C . ARG A 1 85 ? 15.071 0.840 -12.749 1.00 72.00 85 ARG A C 1
ATOM 672 O O . ARG A 1 85 ? 14.138 1.633 -12.643 1.00 72.00 85 ARG A O 1
ATOM 679 N N . GLN A 1 86 ? 15.847 0.472 -11.736 1.00 72.38 86 GLN A N 1
ATOM 680 C CA . GLN A 1 86 ? 15.759 1.068 -10.412 1.00 72.38 86 GLN A CA 1
ATOM 681 C C . GLN A 1 86 ? 16.422 2.453 -10.388 1.00 72.38 86 GLN A C 1
ATOM 683 O O . GLN A 1 86 ? 17.550 2.604 -10.870 1.00 72.38 86 GLN A O 1
ATOM 688 N N . GLY A 1 87 ? 15.756 3.454 -9.807 1.00 69.00 87 GLY A N 1
ATOM 689 C CA . GLY A 1 87 ? 16.356 4.759 -9.552 1.00 69.00 87 GLY A CA 1
ATOM 690 C C . GLY A 1 87 ? 17.300 4.703 -8.349 1.00 69.00 87 GLY A C 1
ATOM 691 O O . GLY A 1 87 ? 17.050 4.008 -7.369 1.00 69.00 87 GLY A O 1
ATOM 692 N N . ARG A 1 88 ? 18.412 5.447 -8.387 1.00 69.25 88 ARG A N 1
ATOM 693 C CA . ARG A 1 88 ? 1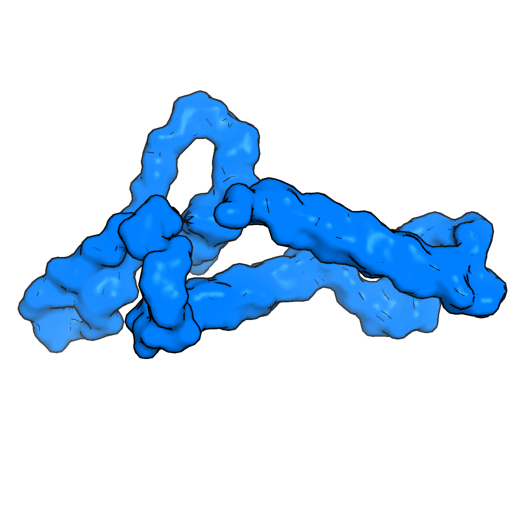9.276 5.621 -7.208 1.00 69.25 88 ARG A CA 1
ATOM 694 C C . ARG A 1 88 ? 18.884 6.908 -6.494 1.00 69.25 88 ARG A C 1
ATOM 696 O O . ARG A 1 88 ? 19.024 7.991 -7.056 1.00 69.25 88 ARG A O 1
ATOM 703 N N . PHE A 1 89 ? 18.411 6.799 -5.255 1.00 65.94 89 PHE A N 1
ATOM 704 C CA . PHE A 1 89 ? 18.054 7.954 -4.432 1.00 65.94 89 PHE A CA 1
ATOM 705 C C . PHE A 1 89 ? 18.977 8.069 -3.221 1.00 65.94 89 PHE A C 1
ATOM 707 O O . PHE A 1 89 ? 19.239 7.085 -2.538 1.00 65.94 89 PHE A O 1
ATOM 714 N N . ARG A 1 90 ? 19.453 9.292 -2.953 1.00 67.25 90 ARG A N 1
ATOM 715 C CA . ARG A 1 90 ? 20.359 9.602 -1.833 1.00 67.25 90 ARG A CA 1
ATOM 716 C C . ARG A 1 90 ? 19.655 9.607 -0.471 1.00 67.25 90 ARG A C 1
ATOM 718 O O . ARG A 1 90 ? 20.313 9.486 0.551 1.00 67.25 90 ARG A O 1
ATOM 725 N N . LEU A 1 91 ? 18.330 9.781 -0.467 1.00 71.62 91 LEU A N 1
ATOM 726 C CA . LEU A 1 91 ? 17.494 9.814 0.731 1.00 71.62 91 LEU A CA 1
ATOM 727 C C . LEU A 1 91 ? 16.539 8.619 0.748 1.00 71.62 91 LEU A C 1
ATOM 729 O O . LEU A 1 91 ? 15.818 8.365 -0.221 1.00 71.62 91 LEU A O 1
ATOM 733 N N . ASP A 1 92 ? 16.460 7.962 1.902 1.00 66.88 92 ASP A N 1
ATOM 734 C CA . ASP A 1 92 ? 15.615 6.785 2.148 1.00 66.88 92 ASP A CA 1
ATOM 735 C C . ASP A 1 92 ? 14.112 7.066 2.082 1.00 66.88 92 ASP A C 1
ATOM 737 O O . ASP A 1 92 ? 13.298 6.149 1.977 1.00 66.88 92 ASP A O 1
ATOM 741 N N . ILE A 1 93 ? 13.745 8.344 2.049 1.00 66.12 93 ILE A N 1
ATOM 742 C CA . ILE A 1 93 ? 12.373 8.840 1.936 1.00 66.12 93 ILE A CA 1
ATOM 743 C C . ILE A 1 93 ? 11.662 8.221 0.719 1.00 66.12 93 ILE A C 1
ATOM 745 O O . ILE A 1 93 ? 10.473 7.892 0.783 1.00 66.12 93 ILE A O 1
ATOM 749 N N . ARG A 1 94 ? 12.394 7.997 -0.384 1.00 66.94 94 ARG A N 1
ATOM 750 C CA . ARG A 1 94 ? 11.824 7.478 -1.635 1.00 66.94 94 ARG A CA 1
ATOM 751 C C . ARG A 1 94 ? 11.697 5.952 -1.704 1.00 66.94 94 ARG A C 1
ATOM 753 O O . ARG A 1 94 ? 11.021 5.451 -2.598 1.00 66.94 94 ARG A O 1
ATOM 760 N N . LYS A 1 95 ? 12.257 5.203 -0.747 1.00 68.25 95 LYS A N 1
ATOM 761 C CA . LYS A 1 95 ? 12.206 3.725 -0.738 1.00 68.25 95 LYS A CA 1
ATOM 762 C C . LYS A 1 95 ? 10.778 3.167 -0.683 1.00 68.25 95 LYS A C 1
ATOM 764 O O . LYS A 1 95 ? 10.536 2.055 -1.133 1.00 68.25 95 LYS A O 1
ATOM 769 N N . ASN A 1 96 ? 9.830 3.946 -0.159 1.00 70.81 96 ASN A N 1
ATOM 770 C CA . ASN A 1 96 ? 8.431 3.544 -0.006 1.00 70.81 96 ASN A CA 1
ATOM 771 C C . ASN A 1 96 ? 7.536 3.923 -1.197 1.00 70.81 96 ASN A C 1
ATOM 773 O O . ASN A 1 96 ? 6.321 3.722 -1.139 1.00 70.81 96 ASN A O 1
ATOM 777 N N . PHE A 1 97 ? 8.085 4.481 -2.276 1.00 72.31 97 PHE A N 1
ATOM 778 C CA . PHE A 1 97 ? 7.294 4.792 -3.463 1.00 72.31 97 PHE A CA 1
ATOM 779 C C . PHE A 1 97 ? 6.910 3.557 -4.260 1.00 72.31 97 PHE A C 1
ATOM 781 O O . PHE A 1 97 ? 7.601 2.547 -4.225 1.00 72.31 97 PHE A O 1
ATOM 788 N N . PHE A 1 98 ? 5.816 3.662 -5.015 1.00 74.19 98 PHE A N 1
ATOM 789 C CA . PHE A 1 98 ? 5.415 2.649 -5.990 1.00 74.19 98 PHE A CA 1
ATOM 790 C C . PHE A 1 98 ? 6.573 2.227 -6.909 1.00 74.19 98 PHE A C 1
ATOM 792 O O . PHE A 1 98 ? 6.848 1.039 -7.036 1.00 74.19 98 PHE A O 1
ATOM 799 N N . THR A 1 99 ? 7.302 3.196 -7.464 1.00 71.69 99 THR A N 1
ATOM 800 C CA . THR A 1 99 ? 8.384 2.943 -8.423 1.00 71.69 99 THR A CA 1
ATOM 801 C C . THR A 1 99 ? 9.550 2.154 -7.832 1.00 71.69 99 THR A C 1
ATOM 803 O O . THR A 1 99 ? 10.062 1.241 -8.463 1.00 71.69 99 THR A O 1
ATOM 806 N N . GLU A 1 100 ? 9.939 2.441 -6.594 1.00 74.81 100 GLU A N 1
ATOM 807 C CA . GLU A 1 100 ? 11.040 1.729 -5.938 1.00 74.81 100 GLU A CA 1
ATOM 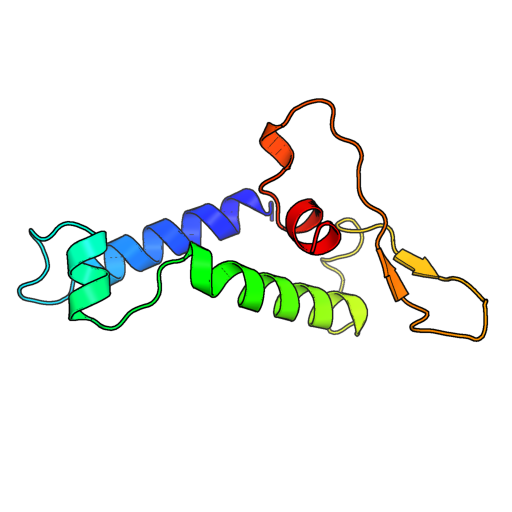808 C C . GLU A 1 100 ? 10.608 0.397 -5.325 1.00 74.81 100 GLU A C 1
ATOM 810 O O . GLU A 1 100 ? 11.349 -0.583 -5.378 1.00 74.81 100 GLU A O 1
ATOM 815 N N . ARG A 1 101 ? 9.397 0.330 -4.760 1.00 76.62 101 ARG A N 1
ATOM 816 C CA . ARG A 1 101 ? 8.885 -0.893 -4.123 1.00 76.62 101 ARG A CA 1
ATOM 817 C C . ARG A 1 101 ? 8.689 -2.023 -5.125 1.00 76.62 101 ARG A C 1
ATOM 819 O O . ARG A 1 101 ? 8.997 -3.162 -4.802 1.00 76.62 101 ARG A O 1
ATOM 826 N N . VAL A 1 102 ? 8.207 -1.698 -6.323 1.00 74.75 102 VAL A N 1
ATOM 827 C CA . VAL A 1 102 ? 7.945 -2.680 -7.380 1.00 74.75 102 VAL A CA 1
ATOM 828 C C . VAL A 1 102 ? 9.230 -3.266 -7.962 1.00 74.75 102 VAL A C 1
ATOM 830 O O . VAL A 1 102 ? 9.240 -4.425 -8.349 1.00 74.75 102 VAL A O 1
ATOM 833 N N . VAL A 1 103 ? 10.315 -2.490 -8.014 1.00 73.88 103 VAL A N 1
ATOM 834 C CA . VAL A 1 103 ? 11.580 -2.934 -8.622 1.00 73.88 103 VAL A CA 1
ATOM 835 C C . VAL A 1 103 ? 12.426 -3.789 -7.664 1.00 73.88 103 VAL A C 1
ATOM 837 O O . VAL A 1 103 ? 13.289 -4.532 -8.116 1.00 73.88 103 VAL A O 1
ATOM 840 N N . ARG A 1 104 ? 12.202 -3.699 -6.343 1.00 66.94 104 ARG A N 1
ATOM 841 C CA . ARG A 1 104 ? 12.974 -4.438 -5.318 1.00 66.94 104 ARG A CA 1
ATOM 842 C C . ARG A 1 104 ? 12.378 -5.794 -4.908 1.00 66.94 104 ARG A C 1
ATOM 844 O O . ARG A 1 104 ? 12.914 -6.392 -3.978 1.00 66.94 104 ARG A O 1
ATOM 851 N N . HIS A 1 105 ? 11.266 -6.229 -5.495 1.00 61.34 105 HIS A N 1
ATOM 852 C CA . HIS A 1 105 ? 10.656 -7.546 -5.250 1.00 61.34 105 HIS A CA 1
ATOM 853 C C . HIS A 1 105 ? 10.932 -8.478 -6.426 1.00 61.34 105 HIS A C 1
ATOM 855 O O . HIS A 1 105 ? 11.146 -9.677 -6.156 1.00 61.34 105 HIS A O 1
#

Foldseek 3Di:
DFQVVVVVVVVVVLQVVLCPPPPRVPPDPVVSCVVVVHDDCVVCVLVVLVVVVVCVQVVVDPPPPPPLWDWQQDPDPDDDRTDTDADDDPDCPCCPGSSNVNNVD

Secondary structure (DSSP, 8-state):
--HHHHHHHHHHHHHHHTTSSTT-TTS-HHHHHHHTTPPPHHHHHHHHHHHHHHHHHTT-S-STTTTS--EEE---SSS-SEEEPPPP-SSGGGGGSHHHHHHT-

pLDDT: mean 73.11, std 14.57, range [37.84, 93.75]

Organism: Mycteria americana (NCBI:txid33587)

Radius of gyration: 17.69 Å; chains: 1; bounding box: 42×28×47 Å